Protein AF-A0A3B1D2A4-F1 (afdb_monomer_lite)

pLDDT: mean 85.91, std 8.24, range [48.28, 90.88]

Radius of gyration: 10.93 Å; chains: 1; bounding box: 29×20×23 Å

Structure (mmCIF, N/CA/C/O backbone):
data_AF-A0A3B1D2A4-F1
#
_entry.id   AF-A0A3B1D2A4-F1
#
loop_
_atom_site.group_PDB
_atom_site.id
_atom_site.type_symbol
_atom_site.label_atom_id
_atom_site.label_alt_id
_atom_site.label_comp_id
_atom_site.label_asym_id
_atom_site.label_entity_id
_atom_site.label_seq_id
_atom_site.pdbx_PDB_ins_code
_atom_site.Cartn_x
_atom_site.Cartn_y
_atom_site.Cartn_z
_atom_site.occupancy
_atom_site.B_iso_or_equiv
_atom_site.auth_seq_id
_atom_site.auth_comp_id
_atom_site.auth_asym_id
_atom_site.auth_atom_id
_atom_site.pdbx_PDB_model_num
ATOM 1 N N . MET A 1 1 ? -0.826 -14.174 -6.765 1.00 78.44 1 MET A N 1
ATOM 2 C CA . MET A 1 1 ? -1.275 -14.825 -5.515 1.00 78.44 1 MET A CA 1
ATOM 3 C C . MET A 1 1 ? -2.275 -13.897 -4.845 1.00 78.44 1 MET A C 1
ATOM 5 O O . MET A 1 1 ? -2.100 -12.688 -4.944 1.00 78.44 1 MET A O 1
ATOM 9 N N . ILE A 1 2 ? -3.336 -14.443 -4.249 1.00 88.12 2 ILE A N 1
ATOM 10 C CA . ILE A 1 2 ? -4.390 -13.669 -3.577 1.00 88.12 2 ILE A CA 1
ATOM 11 C C . ILE A 1 2 ? -4.136 -13.745 -2.069 1.00 88.12 2 ILE A C 1
ATOM 13 O O . ILE A 1 2 ? -3.903 -14.833 -1.550 1.00 88.12 2 ILE A O 1
ATOM 17 N N . TYR A 1 3 ? -4.168 -12.603 -1.388 1.00 89.19 3 TYR A N 1
ATOM 18 C CA . TYR A 1 3 ? -3.923 -12.469 0.045 1.00 89.19 3 TYR A CA 1
ATOM 19 C C . TYR A 1 3 ? -5.120 -11.823 0.739 1.00 89.19 3 TYR A C 1
ATOM 21 O O . TYR A 1 3 ? -5.726 -10.889 0.215 1.00 89.19 3 TYR A O 1
ATOM 29 N N . SER A 1 4 ? -5.431 -12.288 1.944 1.00 90.06 4 SER A N 1
ATOM 30 C CA . SER A 1 4 ? -6.441 -11.701 2.826 1.00 90.06 4 SER A CA 1
ATOM 31 C C . SER A 1 4 ? -5.770 -11.114 4.063 1.00 90.06 4 SER A C 1
ATOM 33 O O . SER A 1 4 ? -4.956 -11.785 4.698 1.00 90.06 4 SER A O 1
ATOM 35 N N . LYS A 1 5 ? -6.127 -9.881 4.428 1.00 85.62 5 LYS A N 1
ATOM 36 C CA . LYS A 1 5 ? -5.647 -9.210 5.642 1.00 85.62 5 LYS A CA 1
ATOM 37 C C . LYS A 1 5 ? -6.824 -9.016 6.610 1.00 85.62 5 LYS A C 1
ATOM 39 O O . LYS A 1 5 ? -7.839 -8.463 6.186 1.00 85.62 5 LYS A O 1
ATOM 44 N N . PRO A 1 6 ? -6.724 -9.444 7.884 1.00 89.00 6 PRO A N 1
ATOM 45 C CA . PRO A 1 6 ? -7.773 -9.210 8.876 1.00 89.00 6 PRO A CA 1
ATOM 46 C C . PRO A 1 6 ? -8.124 -7.722 8.992 1.00 89.00 6 PRO A C 1
ATOM 48 O O . PRO A 1 6 ? -7.239 -6.867 8.955 1.00 89.00 6 PRO A O 1
ATOM 51 N N . GLY A 1 7 ? -9.417 -7.411 9.103 1.00 89.06 7 GLY A N 1
ATOM 52 C CA . GLY A 1 7 ? -9.914 -6.029 9.125 1.00 89.06 7 GLY A CA 1
ATOM 53 C C . GLY A 1 7 ? -10.016 -5.360 7.750 1.00 89.06 7 GLY A C 1
ATOM 54 O O . GLY A 1 7 ? -10.457 -4.217 7.669 1.00 89.06 7 GLY A O 1
ATOM 55 N N . ILE A 1 8 ? -9.655 -6.056 6.666 1.00 88.12 8 ILE A N 1
ATOM 56 C CA . ILE A 1 8 ? -9.799 -5.560 5.296 1.00 88.12 8 ILE A CA 1
ATOM 57 C C . ILE A 1 8 ? -10.753 -6.474 4.524 1.00 88.12 8 ILE A C 1
ATOM 59 O O . ILE A 1 8 ? -10.442 -7.647 4.321 1.00 88.12 8 ILE A O 1
ATOM 63 N N . PRO A 1 9 ? -11.900 -5.957 4.047 1.00 86.19 9 PRO A N 1
ATOM 64 C CA . PRO A 1 9 ? -12.915 -6.784 3.395 1.00 86.19 9 PRO A CA 1
ATOM 65 C C . PRO A 1 9 ? -12.524 -7.215 1.974 1.00 86.19 9 PRO A C 1
ATOM 67 O O . PRO A 1 9 ? -13.105 -8.146 1.424 1.00 86.19 9 PRO A O 1
ATOM 70 N N . ARG A 1 10 ? -11.569 -6.520 1.344 1.00 87.75 10 ARG A N 1
ATOM 71 C CA . ARG A 1 10 ? -11.141 -6.763 -0.039 1.00 87.75 10 ARG A CA 1
ATOM 72 C C . ARG A 1 10 ? -9.839 -7.577 -0.043 1.00 87.75 10 ARG A C 1
ATOM 74 O O . ARG A 1 10 ? -8.881 -7.156 0.607 1.00 87.75 10 ARG A O 1
ATOM 81 N N . PRO A 1 11 ? -9.757 -8.692 -0.786 1.00 89.12 11 PRO A N 1
ATOM 82 C CA . PRO A 1 11 ? -8.498 -9.403 -0.958 1.00 89.12 11 PRO A CA 1
ATOM 83 C C . PRO A 1 11 ? -7.518 -8.584 -1.812 1.00 89.12 11 PRO A C 1
ATOM 85 O O . PRO A 1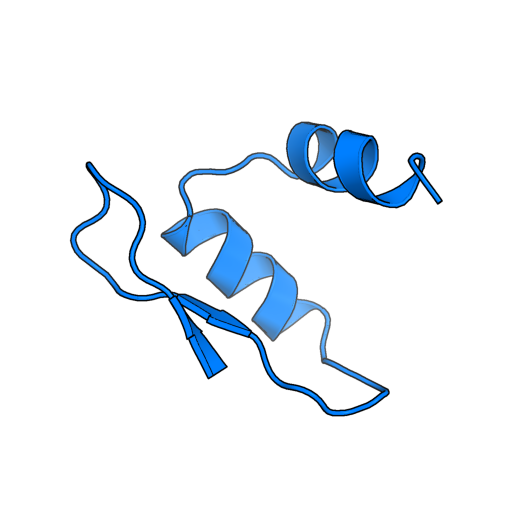 11 ? -7.920 -7.816 -2.686 1.00 89.12 11 PRO A O 1
ATOM 88 N N . ILE A 1 12 ? -6.223 -8.774 -1.571 1.00 89.81 12 ILE A N 1
ATOM 89 C CA . ILE A 1 12 ? -5.125 -8.098 -2.267 1.00 89.81 12 ILE A CA 1
ATOM 90 C C . ILE A 1 12 ? -4.481 -9.093 -3.226 1.00 89.81 12 ILE A C 1
ATOM 92 O O . ILE A 1 12 ? -4.141 -10.212 -2.838 1.00 89.81 12 ILE A O 1
ATOM 96 N N . VAL A 1 13 ? -4.273 -8.692 -4.478 1.00 87.62 13 VAL A N 1
ATOM 97 C CA . VAL A 1 13 ? -3.621 -9.544 -5.477 1.00 87.62 13 VAL A CA 1
ATOM 98 C C . VAL A 1 13 ? -2.182 -9.087 -5.657 1.00 87.62 13 VAL A C 1
ATOM 100 O O . VAL A 1 13 ? -1.928 -8.019 -6.211 1.00 87.62 13 VAL A O 1
ATOM 103 N N . ILE A 1 14 ? -1.234 -9.916 -5.215 1.00 87.06 14 ILE A N 1
ATOM 104 C CA . ILE A 1 14 ? 0.195 -9.688 -5.441 1.00 87.06 14 ILE A CA 1
ATOM 105 C C . ILE A 1 14 ? 0.648 -10.612 -6.571 1.00 87.06 14 ILE A C 1
ATOM 107 O O . ILE A 1 14 ? 0.662 -11.845 -6.413 1.00 87.06 14 ILE A O 1
ATOM 111 N N . PRO A 1 15 ? 0.966 -10.060 -7.743 1.00 85.19 15 PRO A N 1
ATOM 112 C CA . PRO A 1 15 ? 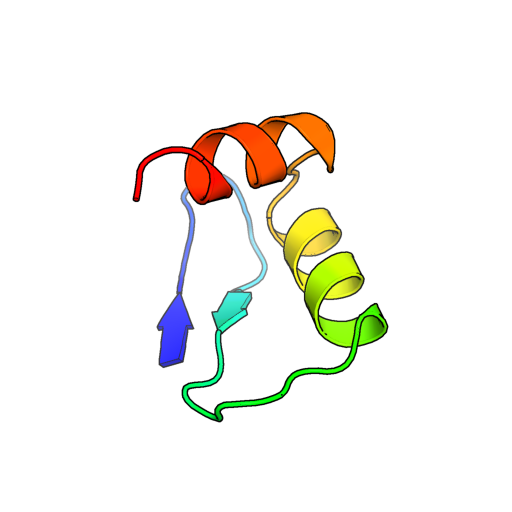1.453 -10.858 -8.850 1.00 85.19 15 PRO A CA 1
ATOM 113 C C . PRO A 1 15 ? 2.897 -11.326 -8.657 1.00 85.19 15 PRO A C 1
ATOM 115 O O . PRO A 1 15 ? 3.652 -10.748 -7.884 1.00 85.19 15 PRO A O 1
ATOM 118 N N . LYS A 1 16 ? 3.279 -12.390 -9.375 1.00 85.69 16 LYS A N 1
ATOM 119 C CA . LYS A 1 16 ? 4.643 -12.954 -9.341 1.00 85.69 16 LYS A CA 1
ATOM 120 C C . LYS A 1 16 ? 5.540 -12.488 -10.497 1.00 85.69 16 LYS A C 1
ATOM 122 O O . LYS A 1 16 ? 6.666 -12.959 -10.607 1.00 85.69 16 LYS A O 1
ATOM 127 N N . TYR A 1 17 ? 5.044 -11.640 -11.395 1.00 8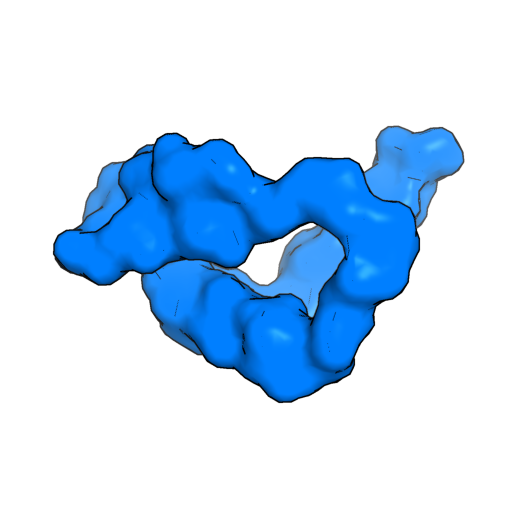6.81 17 TYR A N 1
ATOM 128 C CA . TYR A 1 17 ? 5.832 -11.159 -12.529 1.00 86.81 17 TYR A CA 1
ATOM 129 C C . TYR A 1 17 ? 6.878 -10.128 -12.090 1.00 86.81 17 TYR A C 1
ATOM 131 O O . TYR A 1 17 ? 6.719 -9.449 -11.078 1.00 86.81 17 TYR A O 1
ATOM 139 N N . ARG A 1 18 ? 7.967 -10.037 -12.864 1.00 79.25 18 ARG A N 1
ATOM 140 C CA . ARG A 1 18 ? 9.150 -9.229 -12.529 1.00 79.25 18 ARG A CA 1
ATOM 141 C C . ARG A 1 18 ? 8.877 -7.725 -12.522 1.00 79.25 18 ARG A C 1
ATOM 143 O O . ARG A 1 18 ? 9.503 -7.008 -11.752 1.00 79.25 18 ARG A O 1
ATOM 150 N N . ALA A 1 19 ? 7.975 -7.265 -13.383 1.00 84.88 19 ALA A N 1
ATOM 151 C CA . ALA A 1 19 ? 7.608 -5.864 -13.512 1.00 84.88 19 ALA A CA 1
ATOM 152 C C . ALA A 1 19 ? 6.113 -5.705 -13.253 1.00 84.88 19 ALA A C 1
ATOM 154 O O . ALA A 1 19 ? 5.306 -6.480 -13.760 1.00 84.88 19 ALA A O 1
ATOM 155 N N . VAL A 1 20 ? 5.765 -4.707 -12.454 1.00 86.56 20 VAL A N 1
ATOM 156 C CA . VAL A 1 20 ? 4.394 -4.341 -12.108 1.00 86.56 20 VAL A CA 1
ATOM 157 C C . VAL A 1 20 ? 4.248 -2.844 -12.256 1.00 86.56 20 VAL A C 1
ATOM 159 O O . VAL A 1 20 ? 5.120 -2.097 -11.815 1.00 86.56 20 VAL A O 1
ATOM 162 N N . ASP A 1 21 ? 3.127 -2.422 -12.826 1.00 89.38 21 ASP A N 1
ATOM 163 C CA . ASP A 1 21 ? 2.827 -1.005 -12.963 1.00 89.38 21 ASP A CA 1
ATOM 164 C C . ASP A 1 21 ? 2.620 -0.353 -11.596 1.00 89.38 21 ASP A C 1
ATOM 166 O O . ASP A 1 21 ? 2.036 -0.934 -10.671 1.00 89.38 21 ASP A O 1
ATOM 170 N N . VAL A 1 22 ? 3.063 0.899 -11.491 1.00 88.75 22 VAL A N 1
ATOM 171 C CA . VAL A 1 22 ? 2.957 1.701 -10.267 1.00 88.75 22 VAL A CA 1
ATOM 172 C C . VAL A 1 22 ? 1.500 1.812 -9.809 1.00 88.75 22 VAL A C 1
ATOM 174 O O . VAL A 1 22 ? 1.221 1.711 -8.615 1.00 88.75 22 VAL A O 1
ATOM 177 N N . ASP A 1 23 ? 0.557 1.916 -10.744 1.00 90.44 23 ASP A N 1
ATOM 178 C CA . ASP A 1 23 ? -0.878 1.993 -10.457 1.00 90.44 23 ASP A CA 1
ATOM 179 C C . ASP A 1 23 ? -1.406 0.754 -9.732 1.00 90.44 23 ASP A C 1
ATOM 181 O O . ASP A 1 23 ? -2.271 0.857 -8.858 1.00 90.44 23 ASP A O 1
ATOM 185 N N . LEU A 1 24 ? -0.889 -0.432 -10.066 1.00 89.44 24 LEU A N 1
ATOM 186 C CA . LEU A 1 24 ? -1.281 -1.668 -9.394 1.00 89.44 24 LEU A CA 1
ATOM 187 C C . LEU A 1 24 ? -0.767 -1.681 -7.952 1.00 89.44 24 LEU A C 1
ATOM 189 O O . LEU A 1 24 ? -1.499 -2.061 -7.037 1.00 89.44 24 LEU A O 1
ATOM 193 N N . ILE A 1 25 ? 0.468 -1.218 -7.743 1.00 88.69 25 ILE A N 1
ATOM 194 C CA . ILE A 1 25 ? 1.060 -1.080 -6.408 1.00 88.69 25 ILE A CA 1
ATOM 195 C C . ILE A 1 25 ? 0.229 -0.097 -5.576 1.00 88.69 25 ILE A C 1
ATOM 197 O O . ILE A 1 25 ? -0.180 -0.430 -4.467 1.00 88.69 25 ILE A O 1
ATOM 201 N N . GLN A 1 26 ? -0.102 1.075 -6.121 1.00 90.69 26 GLN A N 1
ATOM 202 C CA . GLN A 1 26 ? -0.900 2.087 -5.424 1.00 90.69 26 GLN A CA 1
ATOM 203 C C . GLN A 1 26 ? -2.305 1.588 -5.064 1.00 90.69 26 GLN A C 1
ATOM 205 O O . GLN A 1 26 ? -2.768 1.797 -3.940 1.00 90.69 26 GLN A O 1
ATOM 210 N N . LYS A 1 27 ? -2.976 0.884 -5.985 1.00 90.88 27 LYS A N 1
ATOM 211 C CA . LYS A 1 27 ? -4.286 0.267 -5.723 1.00 90.88 27 LYS A CA 1
ATOM 212 C C . LYS A 1 27 ? -4.197 -0.750 -4.590 1.00 90.88 27 LYS A C 1
ATOM 214 O O . LYS A 1 27 ? -5.015 -0.702 -3.674 1.00 90.88 27 LYS A O 1
ATOM 219 N N . ASN A 1 28 ? -3.179 -1.608 -4.609 1.00 90.25 28 ASN A N 1
ATOM 220 C CA . ASN A 1 28 ? -2.960 -2.589 -3.553 1.00 90.25 28 ASN A CA 1
ATOM 221 C C . ASN A 1 28 ? -2.679 -1.928 -2.200 1.00 90.25 28 ASN A C 1
ATOM 223 O O . ASN A 1 28 ? -3.251 -2.362 -1.207 1.00 90.25 28 ASN A O 1
ATOM 227 N N . LEU A 1 29 ? -1.880 -0.857 -2.145 1.00 90.62 29 LEU A N 1
ATOM 228 C CA . LEU A 1 29 ? -1.635 -0.106 -0.907 1.00 90.62 29 LEU A CA 1
ATOM 229 C C . LEU A 1 29 ? -2.920 0.499 -0.337 1.00 90.62 29 LEU A C 1
ATOM 231 O O . LEU A 1 29 ? -3.192 0.359 0.856 1.00 90.62 29 LEU A O 1
ATOM 235 N N . LYS A 1 30 ? -3.757 1.088 -1.200 1.00 90.19 30 LYS A N 1
ATOM 236 C CA . LYS A 1 30 ? -5.067 1.621 -0.808 1.00 90.19 30 LYS A CA 1
ATOM 237 C C . LYS A 1 30 ? -5.984 0.517 -0.281 1.00 90.19 30 LYS A C 1
ATOM 239 O O . LYS A 1 30 ? -6.584 0.677 0.777 1.00 90.19 30 LYS A O 1
ATOM 244 N N . SER A 1 31 ? -6.066 -0.614 -0.982 1.00 90.44 31 SER A N 1
ATOM 245 C CA . SER A 1 31 ? -6.843 -1.775 -0.533 1.00 90.44 31 SER A CA 1
ATOM 246 C C . SER A 1 31 ? -6.302 -2.367 0.766 1.00 90.44 31 SER 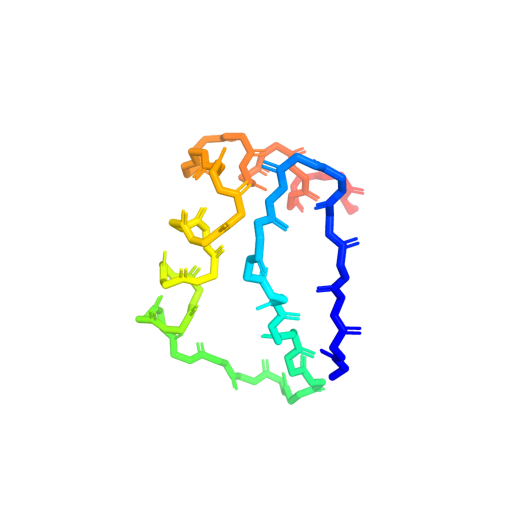A C 1
ATOM 248 O O . SER A 1 31 ? -7.091 -2.793 1.596 1.00 90.44 31 SER A O 1
ATOM 250 N N . ALA A 1 32 ? -4.986 -2.343 0.979 1.00 90.31 32 ALA A N 1
ATOM 251 C CA . ALA A 1 32 ? -4.320 -2.826 2.185 1.00 90.31 32 ALA A CA 1
ATOM 252 C C . ALA A 1 32 ? -4.389 -1.861 3.380 1.00 90.31 32 ALA A C 1
ATOM 254 O O . ALA A 1 32 ? -3.859 -2.194 4.451 1.00 90.31 32 ALA A O 1
ATOM 255 N N . ASN A 1 33 ? -5.011 -0.689 3.202 1.00 90.44 33 ASN A N 1
ATOM 256 C CA . ASN A 1 33 ? -4.988 0.429 4.141 1.00 90.44 33 ASN A CA 1
ATOM 257 C C . ASN A 1 33 ? -3.559 0.716 4.648 1.00 90.44 33 ASN A C 1
ATOM 259 O O . ASN A 1 33 ? -3.309 0.792 5.850 1.00 90.44 33 ASN A O 1
ATOM 263 N N . MET A 1 34 ? -2.599 0.757 3.719 1.00 89.12 34 MET A N 1
ATOM 264 C CA . MET A 1 34 ? -1.180 0.993 3.989 1.00 89.12 34 MET A CA 1
ATOM 265 C C . MET A 1 34 ? -0.733 2.300 3.347 1.00 89.12 34 MET A C 1
ATOM 267 O O . MET A 1 34 ? -1.076 2.599 2.202 1.00 89.12 34 MET A O 1
ATOM 271 N N . THR A 1 35 ? 0.077 3.063 4.075 1.00 90.69 35 THR A N 1
ATOM 272 C CA . THR A 1 35 ? 0.733 4.249 3.529 1.00 90.69 35 THR A CA 1
ATOM 273 C C . THR A 1 35 ? 1.948 3.856 2.697 1.00 90.69 35 THR A C 1
ATOM 275 O O . THR A 1 35 ? 2.518 2.769 2.844 1.00 90.69 35 THR A O 1
ATOM 278 N N . ARG A 1 36 ? 2.359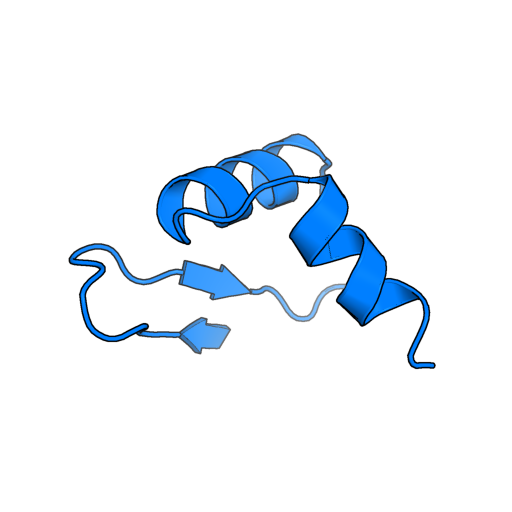 4.771 1.815 1.00 87.38 36 ARG A N 1
ATOM 279 C CA . ARG A 1 36 ? 3.571 4.627 1.009 1.00 87.38 36 ARG A CA 1
ATOM 280 C C . ARG A 1 36 ? 4.797 4.402 1.900 1.00 87.38 36 ARG A C 1
ATOM 282 O O . ARG A 1 36 ? 5.517 3.435 1.681 1.00 87.38 36 ARG A O 1
ATOM 289 N N . ASP A 1 37 ? 4.989 5.237 2.915 1.00 88.88 37 ASP A N 1
ATOM 290 C CA . ASP A 1 37 ? 6.167 5.191 3.793 1.00 88.88 37 ASP A CA 1
ATOM 291 C C . ASP A 1 37 ? 6.256 3.870 4.557 1.00 88.88 37 ASP A C 1
ATOM 293 O O . ASP A 1 37 ? 7.315 3.247 4.621 1.00 88.88 37 ASP A O 1
ATOM 297 N N . TYR A 1 38 ? 5.112 3.384 5.048 1.00 89.00 38 TYR A N 1
ATOM 298 C CA . TYR A 1 38 ? 5.033 2.084 5.704 1.00 89.00 38 TYR A CA 1
ATOM 299 C C . TYR A 1 38 ? 5.430 0.954 4.751 1.00 89.00 38 TYR A C 1
ATOM 301 O O . TYR A 1 38 ? 6.152 0.052 5.154 1.00 89.00 38 TYR A O 1
ATOM 309 N N . ASN A 1 39 ? 5.026 1.016 3.479 1.00 88.00 39 ASN A N 1
ATOM 310 C CA . ASN A 1 39 ? 5.453 0.044 2.475 1.00 88.00 39 ASN A CA 1
ATOM 311 C C . ASN A 1 39 ? 6.964 0.103 2.192 1.00 88.00 39 ASN A C 1
ATOM 313 O O . ASN A 1 39 ? 7.598 -0.946 2.107 1.00 88.00 39 ASN A O 1
ATOM 317 N N . PHE A 1 40 ? 7.554 1.298 2.080 1.00 88.75 40 PHE A N 1
ATOM 318 C CA . PHE A 1 40 ? 9.000 1.447 1.855 1.00 88.75 40 PHE A CA 1
ATOM 319 C C . PHE A 1 40 ? 9.838 0.882 3.007 1.00 88.75 40 PHE A C 1
ATOM 321 O O . PHE A 1 40 ? 10.856 0.246 2.748 1.00 88.75 40 PHE A O 1
ATOM 328 N N . ALA A 1 41 ? 9.359 0.968 4.251 1.00 88.62 41 ALA A N 1
ATOM 329 C CA . ALA A 1 41 ? 10.028 0.353 5.400 1.00 88.62 41 ALA A CA 1
ATOM 330 C C . ALA A 1 41 ? 10.175 -1.184 5.297 1.00 88.62 41 ALA A C 1
ATOM 332 O O . ALA A 1 41 ? 11.032 -1.767 5.961 1.00 88.62 41 ALA A O 1
ATOM 333 N N . PHE A 1 42 ? 9.359 -1.858 4.476 1.00 83.19 42 PHE A N 1
ATOM 334 C CA . PHE A 1 42 ? 9.505 -3.294 4.189 1.00 83.19 42 PHE A CA 1
ATOM 335 C C . PHE A 1 42 ? 10.370 -3.588 2.965 1.00 83.19 42 PHE A C 1
ATOM 337 O O . PHE A 1 42 ? 10.823 -4.721 2.812 1.00 83.19 42 PHE A O 1
ATOM 344 N N . LEU A 1 43 ? 10.589 -2.602 2.093 1.00 81.94 43 LEU A N 1
ATOM 345 C CA . LEU A 1 43 ? 11.447 -2.750 0.919 1.00 81.94 43 LEU A CA 1
ATOM 346 C C . LEU A 1 43 ? 12.932 -2.666 1.291 1.00 81.94 43 LEU A C 1
ATOM 348 O O . LEU A 1 43 ? 13.726 -3.395 0.703 1.00 81.94 43 LEU A O 1
ATOM 352 N N . ASP A 1 44 ? 13.275 -1.864 2.304 1.00 66.06 44 ASP A N 1
ATOM 353 C CA . ASP A 1 44 ? 14.650 -1.699 2.809 1.00 66.06 44 ASP A CA 1
ATOM 354 C C . ASP A 1 44 ? 15.145 -2.865 3.679 1.00 66.06 44 ASP A C 1
ATOM 356 O O . ASP A 1 44 ? 16.330 -2.957 3.980 1.00 66.06 44 ASP A O 1
ATOM 360 N N . LYS A 1 45 ? 14.267 -3.791 4.084 1.00 57.69 45 LYS A N 1
ATOM 361 C CA . LYS A 1 45 ? 14.646 -4.975 4.879 1.00 57.69 45 LYS A CA 1
ATOM 362 C C . LYS A 1 45 ? 15.175 -6.143 4.031 1.00 57.69 45 LYS A C 1
ATOM 364 O O . LYS A 1 45 ? 14.969 -7.300 4.400 1.00 57.69 45 LYS A O 1
ATOM 369 N N . ARG A 1 46 ? 15.805 -5.860 2.892 1.00 48.28 46 ARG A N 1
ATOM 370 C CA . ARG A 1 46 ? 16.431 -6.870 2.027 1.00 48.28 46 ARG A CA 1
ATOM 371 C C . ARG A 1 46 ? 17.940 -6.886 2.160 1.00 48.28 46 ARG A C 1
ATOM 373 O O . ARG A 1 46 ? 18.532 -5.791 2.159 1.00 48.28 46 ARG A O 1
#

Secondary structure (DSSP, 8-st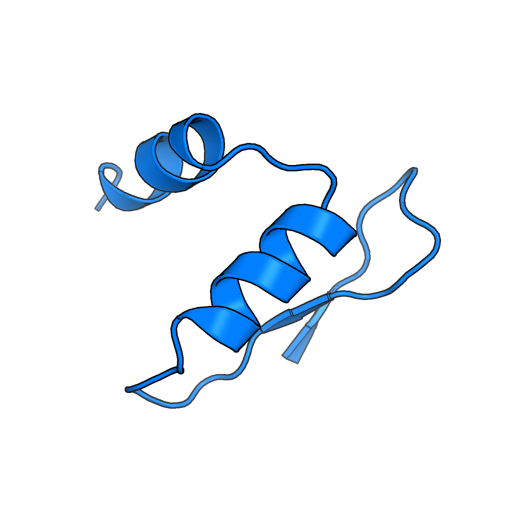ate):
-EE--TT-SS-EE---SS---HHHHHHHHHHTT--HHHHHHHHS--

Foldseek 3Di:
DWADDPPQPDIQDDDPDPDDDPVSVVVRCVSVVHDPVRVVVVVVPD

Organism: NCBI:txid652676

Sequence (46 aa):
MIYSKPGIPRPIVIPKYRAVDVDLIQKNLKSANMTRDYNFAFLDKR